Protein AF-A0A945E0B8-F1 (afdb_monomer_lite)

pLDDT: mean 88.01, std 9.59, range [46.0, 95.94]

Structure (mmCIF, N/CA/C/O backbone):
data_AF-A0A945E0B8-F1
#
_entry.id   AF-A0A945E0B8-F1
#
loop_
_atom_site.group_PDB
_atom_site.id
_atom_site.type_symbol
_atom_site.label_atom_id
_atom_site.label_alt_id
_atom_site.label_comp_id
_atom_site.label_asym_id
_atom_site.label_entity_id
_atom_site.label_seq_id
_atom_site.pdbx_PDB_ins_code
_atom_site.Cartn_x
_atom_site.Cartn_y
_atom_site.Cartn_z
_atom_site.occupancy
_atom_site.B_iso_or_equiv
_atom_site.auth_seq_id
_atom_site.auth_comp_id
_atom_site.auth_asym_id
_atom_site.auth_atom_id
_atom_site.pdbx_PDB_model_num
ATOM 1 N N . MET A 1 1 ? 49.056 15.857 -5.421 1.00 46.00 1 MET A N 1
ATOM 2 C CA . MET A 1 1 ? 47.580 15.909 -5.351 1.00 46.00 1 MET A CA 1
ATOM 3 C C . MET A 1 1 ? 47.046 14.936 -6.382 1.00 46.00 1 MET A C 1
ATOM 5 O O . MET A 1 1 ? 47.183 15.202 -7.566 1.00 46.00 1 MET A O 1
ATOM 9 N N . SER A 1 2 ? 46.578 13.768 -5.938 1.00 53.34 2 SER A N 1
ATOM 10 C CA . SER A 1 2 ? 46.000 12.751 -6.823 1.00 53.34 2 SER A CA 1
ATOM 11 C C . SER A 1 2 ? 44.607 13.216 -7.244 1.00 53.34 2 SER A C 1
ATOM 13 O O . SER A 1 2 ? 43.755 13.429 -6.382 1.00 53.34 2 SER A O 1
ATOM 15 N N . LEU A 1 3 ? 44.397 13.436 -8.543 1.00 60.84 3 LEU A N 1
ATOM 16 C CA . LEU A 1 3 ? 43.064 13.638 -9.098 1.00 60.84 3 LEU A CA 1
ATOM 17 C C . LEU A 1 3 ? 42.338 12.292 -9.042 1.00 60.84 3 LEU A C 1
ATOM 19 O O . LEU A 1 3 ? 42.661 11.385 -9.803 1.00 60.84 3 LEU A O 1
ATOM 23 N N . ASN A 1 4 ? 41.370 12.160 -8.137 1.00 64.19 4 ASN A N 1
ATOM 24 C CA . ASN A 1 4 ? 40.417 11.055 -8.173 1.00 64.19 4 ASN A CA 1
ATOM 25 C C . ASN A 1 4 ? 39.566 11.211 -9.440 1.00 64.19 4 ASN A C 1
ATOM 27 O O . ASN A 1 4 ? 38.569 11.930 -9.440 1.00 64.19 4 ASN A O 1
ATOM 31 N N . SER A 1 5 ? 39.995 10.590 -10.538 1.00 77.31 5 SER A N 1
ATOM 32 C CA . SER A 1 5 ? 39.232 10.545 -11.781 1.00 77.31 5 SER A CA 1
ATOM 33 C C . SER A 1 5 ? 38.057 9.590 -11.597 1.00 77.31 5 SER A C 1
ATOM 35 O O . SER A 1 5 ? 38.259 8.388 -11.418 1.00 77.31 5 SER A O 1
ATOM 37 N N . ILE A 1 6 ? 36.838 10.126 -11.616 1.00 82.62 6 ILE A N 1
ATOM 38 C CA . ILE A 1 6 ? 35.613 9.324 -11.657 1.00 82.62 6 ILE A CA 1
ATOM 39 C C . ILE A 1 6 ? 35.595 8.581 -12.999 1.00 82.62 6 ILE A C 1
ATOM 41 O O . ILE A 1 6 ? 35.714 9.204 -14.052 1.00 82.62 6 ILE A O 1
ATOM 45 N N . LEU A 1 7 ? 35.492 7.253 -12.944 1.00 84.38 7 LEU A N 1
ATOM 46 C CA . LEU A 1 7 ? 35.365 6.387 -14.113 1.00 84.38 7 LEU A CA 1
ATOM 47 C C . LEU A 1 7 ? 33.876 6.163 -14.392 1.00 84.38 7 LEU A C 1
ATOM 49 O O . LEU A 1 7 ? 33.188 5.540 -13.585 1.00 84.38 7 LEU A O 1
ATOM 53 N N . GLU A 1 8 ? 33.387 6.668 -15.520 1.00 85.12 8 GLU A N 1
ATOM 54 C CA . GLU A 1 8 ? 32.025 6.408 -15.986 1.00 85.12 8 GLU A CA 1
ATOM 55 C C . GLU A 1 8 ? 32.016 5.108 -16.802 1.00 85.12 8 GLU A C 1
ATOM 57 O O . GLU A 1 8 ? 32.806 4.939 -17.732 1.00 85.12 8 GLU A O 1
ATOM 62 N N . LEU A 1 9 ? 31.175 4.154 -16.401 1.00 89.88 9 LEU A N 1
ATOM 63 C CA . LEU A 1 9 ? 31.052 2.849 -17.049 1.00 89.88 9 LEU A CA 1
ATOM 64 C C . LEU A 1 9 ? 29.826 2.838 -17.957 1.00 89.88 9 LEU A C 1
ATOM 66 O O . LEU A 1 9 ? 28.803 3.426 -17.617 1.00 89.88 9 LEU A O 1
ATOM 70 N N . GLU A 1 10 ? 29.898 2.118 -19.075 1.00 89.88 10 GLU A N 1
ATOM 71 C CA . GLU A 1 10 ? 28.711 1.863 -19.888 1.00 89.88 10 GLU A CA 1
ATOM 72 C C . GLU A 1 10 ? 27.731 0.969 -19.118 1.00 89.88 10 GLU A C 1
ATOM 74 O O . GLU A 1 10 ? 28.073 -0.128 -18.671 1.00 89.88 10 GLU A O 1
ATOM 79 N N . PHE A 1 11 ? 26.490 1.431 -18.980 1.00 87.12 11 PHE A N 1
ATOM 80 C CA . PHE A 1 11 ? 25.390 0.651 -18.426 1.00 87.12 11 PHE A CA 1
ATOM 81 C C . PHE A 1 11 ? 24.123 0.866 -19.246 1.00 87.12 11 PHE A C 1
ATOM 83 O O . PHE A 1 11 ? 23.938 1.886 -19.910 1.00 87.12 11 PHE A O 1
ATOM 90 N N . LYS A 1 12 ? 23.217 -0.108 -19.177 1.00 88.62 12 LYS A N 1
ATOM 91 C CA . LYS A 1 12 ? 21.869 0.004 -19.725 1.00 88.62 12 LYS A CA 1
ATOM 92 C C . LYS A 1 12 ? 20.878 -0.144 -18.584 1.00 88.62 12 LYS A C 1
ATOM 94 O O . LYS A 1 12 ? 20.850 -1.183 -17.929 1.00 88.62 12 LYS A O 1
ATOM 99 N N . THR A 1 13 ? 20.069 0.884 -18.357 1.00 85.75 13 THR A N 1
ATOM 100 C CA . THR A 1 13 ? 18.931 0.782 -17.446 1.00 85.75 13 THR A CA 1
ATOM 101 C C . THR A 1 13 ? 17.788 0.088 -18.157 1.00 85.75 13 THR A C 1
ATOM 103 O O . THR A 1 13 ? 17.619 0.190 -19.377 1.00 85.75 13 THR A O 1
ATOM 106 N N . ASP A 1 14 ? 16.991 -0.633 -17.389 1.00 84.44 14 ASP A N 1
ATOM 107 C CA . ASP A 1 14 ? 15.713 -1.079 -17.883 1.00 84.44 14 ASP A CA 1
ATOM 108 C C . ASP A 1 14 ? 14.683 0.059 -17.737 1.00 84.44 14 ASP A C 1
ATOM 110 O O . ASP A 1 14 ? 15.015 1.232 -17.564 1.00 84.44 14 ASP A O 1
ATOM 114 N N . THR A 1 15 ? 13.415 -0.286 -17.884 1.00 83.12 15 THR A N 1
ATOM 115 C CA . THR A 1 15 ? 12.305 0.667 -17.875 1.00 83.12 15 THR A CA 1
ATOM 116 C C . THR A 1 15 ? 11.736 0.901 -16.461 1.00 83.12 15 THR A C 1
ATOM 118 O O . THR A 1 15 ? 10.722 1.580 -16.335 1.00 83.12 15 THR A O 1
ATOM 121 N N . GLY A 1 16 ? 12.369 0.350 -15.416 1.00 84.88 16 GLY A N 1
ATOM 122 C CA . GLY A 1 16 ? 11.937 0.470 -14.023 1.00 84.88 16 GLY A CA 1
ATOM 123 C C . GLY A 1 16 ? 10.872 -0.546 -13.596 1.00 84.88 16 GLY A C 1
ATOM 124 O O . GLY A 1 16 ? 10.482 -1.435 -14.353 1.00 84.88 16 GLY A O 1
ATOM 125 N N . LEU A 1 17 ? 10.403 -0.423 -12.354 1.00 86.88 17 LEU A N 1
ATOM 126 C CA . LEU A 1 17 ? 9.305 -1.229 -11.807 1.00 86.88 17 LEU A CA 1
ATOM 127 C C . LEU A 1 17 ? 7.942 -0.709 -12.288 1.00 86.88 17 LEU A C 1
ATOM 129 O O . LEU A 1 17 ? 7.820 0.447 -12.680 1.00 86.88 17 LEU A O 1
ATOM 133 N N . GLY A 1 18 ? 6.919 -1.569 -12.264 1.00 88.38 18 GLY A N 1
ATOM 134 C CA . GLY A 1 18 ? 5.535 -1.141 -12.502 1.00 88.38 18 GLY A CA 1
ATOM 135 C C . GLY A 1 18 ? 5.214 -0.744 -13.944 1.00 88.38 18 GLY A C 1
ATOM 136 O O . GLY A 1 18 ? 4.296 0.033 -14.181 1.00 88.38 18 GLY A O 1
ATOM 137 N N . LYS A 1 19 ? 5.960 -1.275 -14.924 1.00 90.44 19 LYS A N 1
ATOM 138 C CA . LYS A 1 19 ? 5.782 -0.981 -16.364 1.00 90.44 19 LYS A CA 1
ATOM 139 C C . LYS A 1 19 ? 4.367 -1.251 -16.873 1.00 90.44 19 LYS A C 1
ATOM 141 O O . LYS A 1 19 ? 3.940 -0.641 -17.846 1.00 90.44 19 LYS A O 1
ATOM 146 N N . ARG A 1 20 ? 3.696 -2.237 -16.276 1.00 91.31 20 ARG A N 1
ATOM 147 C CA . ARG A 1 20 ? 2.331 -2.639 -16.613 1.00 91.31 20 ARG A CA 1
ATOM 148 C C . ARG A 1 20 ? 1.316 -1.976 -15.693 1.00 91.31 20 ARG A C 1
ATOM 150 O O . ARG A 1 20 ? 0.292 -1.536 -16.197 1.00 91.31 20 ARG A O 1
ATOM 157 N N . ALA A 1 21 ? 1.570 -1.989 -14.386 1.00 91.50 21 ALA A N 1
ATOM 158 C CA . ALA A 1 21 ? 0.689 -1.380 -13.400 1.00 91.50 21 ALA A CA 1
ATOM 159 C C . ALA A 1 21 ? 1.429 -1.075 -12.094 1.00 91.50 21 ALA A C 1
ATOM 161 O O . ALA A 1 21 ? 2.307 -1.844 -11.688 1.00 91.50 21 ALA A O 1
ATOM 162 N N . ASN A 1 22 ? 1.019 -0.005 -11.416 1.00 92.62 22 ASN A N 1
ATOM 163 C CA . ASN A 1 22 ? 1.415 0.297 -10.041 1.00 92.62 22 ASN A CA 1
ATOM 164 C C . ASN A 1 22 ? 0.182 0.193 -9.148 1.00 92.62 22 ASN A C 1
ATOM 166 O O . ASN A 1 22 ? -0.750 0.977 -9.286 1.00 92.62 22 ASN A O 1
ATOM 170 N N . ILE A 1 23 ? 0.183 -0.750 -8.210 1.00 92.94 23 ILE A N 1
ATOM 171 C CA . ILE A 1 23 ? -0.945 -0.992 -7.309 1.00 92.94 23 ILE A CA 1
ATOM 172 C C . ILE A 1 23 ? -0.553 -0.530 -5.908 1.00 92.94 23 ILE A C 1
ATOM 174 O O . ILE A 1 23 ? 0.441 -0.995 -5.351 1.00 92.94 23 ILE A O 1
ATOM 178 N N . GLY A 1 24 ? -1.330 0.396 -5.350 1.00 93.25 24 GLY A N 1
ATOM 179 C CA . GLY A 1 24 ? -1.169 0.895 -3.987 1.00 93.25 24 GLY A CA 1
ATOM 180 C C . GLY A 1 24 ? -2.272 0.361 -3.081 1.00 93.25 24 GLY A C 1
ATOM 181 O O . GLY A 1 24 ? -3.448 0.527 -3.391 1.00 93.25 24 GLY A O 1
ATOM 182 N N . ILE A 1 25 ? -1.906 -0.253 -1.956 1.00 94.12 25 ILE A N 1
ATOM 183 C CA . ILE A 1 25 ? -2.863 -0.731 -0.950 1.00 94.12 25 ILE A CA 1
ATOM 184 C C . ILE A 1 25 ? -2.630 -0.054 0.402 1.00 94.12 25 ILE A C 1
ATOM 186 O O . ILE A 1 25 ? -1.494 0.204 0.802 1.00 94.12 25 ILE A O 1
ATOM 190 N N . ILE A 1 26 ? -3.715 0.214 1.126 1.00 95.00 26 ILE A N 1
ATOM 191 C CA . ILE A 1 26 ? -3.666 0.654 2.522 1.00 95.00 26 ILE A CA 1
ATOM 192 C C . ILE A 1 26 ? -4.173 -0.505 3.373 1.00 95.00 26 ILE A C 1
ATOM 194 O O . ILE A 1 26 ? -5.325 -0.911 3.239 1.00 95.00 26 ILE A O 1
ATOM 198 N N . VAL A 1 27 ? -3.312 -1.040 4.236 1.00 95.38 27 VAL A N 1
ATOM 199 C CA . VAL A 1 27 ? -3.633 -2.174 5.118 1.00 95.38 27 VAL A CA 1
ATOM 200 C C . VAL A 1 27 ? -3.675 -1.733 6.578 1.00 95.38 27 VAL A C 1
ATOM 202 O O . VAL A 1 27 ? -3.119 -0.694 6.946 1.00 95.38 27 VAL A O 1
ATOM 205 N N . LEU A 1 28 ? -4.347 -2.503 7.431 1.00 94.06 28 LEU A N 1
ATOM 206 C CA . LEU A 1 28 ? -4.401 -2.201 8.861 1.00 94.06 28 LEU A CA 1
ATOM 207 C C . LEU A 1 28 ? -3.020 -2.391 9.498 1.00 94.06 28 LEU A C 1
ATOM 209 O O . LEU A 1 28 ? -2.257 -3.272 9.112 1.00 94.06 28 LEU A O 1
ATOM 213 N N . ARG A 1 29 ? -2.700 -1.587 10.515 1.00 92.44 29 ARG A N 1
ATOM 214 C CA . ARG A 1 29 ? -1.424 -1.657 11.243 1.00 92.44 29 ARG A CA 1
ATOM 215 C C . ARG A 1 29 ? -1.135 -3.047 11.806 1.00 92.44 29 ARG A C 1
ATOM 217 O O . ARG A 1 29 ? 0.029 -3.429 11.873 1.00 92.44 29 ARG A O 1
ATOM 224 N N . THR A 1 30 ? -2.166 -3.756 12.251 1.00 91.19 30 THR A N 1
ATOM 225 C CA . THR A 1 30 ? -2.031 -5.098 12.827 1.00 91.19 30 THR A CA 1
ATOM 226 C C . THR A 1 30 ? -2.157 -6.223 11.806 1.00 91.19 30 THR A C 1
ATOM 228 O O . THR A 1 30 ? -1.999 -7.378 12.194 1.00 91.19 30 THR A O 1
ATOM 231 N N . ASP A 1 31 ? -2.474 -5.921 10.544 1.00 92.19 31 ASP A N 1
ATOM 232 C CA . ASP A 1 31 ? -2.546 -6.947 9.505 1.00 92.19 31 ASP A CA 1
ATOM 233 C C . ASP A 1 31 ? -1.143 -7.493 9.206 1.00 92.19 31 ASP A C 1
ATOM 235 O O . ASP A 1 31 ? -0.149 -6.765 9.261 1.00 92.19 31 ASP A O 1
ATOM 239 N N . GLN A 1 32 ? -1.065 -8.798 8.971 1.00 89.69 32 GLN A N 1
ATOM 240 C CA . GLN A 1 32 ? 0.179 -9.505 8.653 1.00 89.69 32 GLN A CA 1
ATOM 241 C C . GLN A 1 32 ? 0.014 -10.450 7.459 1.00 89.69 32 GLN A C 1
ATOM 243 O O . GLN A 1 32 ? 0.980 -11.100 7.055 1.00 89.69 32 GLN A O 1
ATOM 248 N N . THR A 1 33 ? -1.202 -10.582 6.927 1.00 93.81 33 THR A N 1
ATOM 249 C CA . THR A 1 33 ? -1.538 -11.575 5.906 1.00 93.81 33 THR A CA 1
ATOM 250 C C . THR A 1 33 ? -1.689 -10.921 4.549 1.00 93.81 33 THR A C 1
ATOM 252 O O . THR A 1 33 ? -1.171 -11.456 3.570 1.00 93.81 33 THR A O 1
ATOM 255 N N . LEU A 1 34 ? -2.323 -9.746 4.480 1.00 94.31 34 LEU A N 1
ATOM 256 C CA . LEU A 1 34 ? -2.647 -9.112 3.205 1.00 94.31 34 LEU A CA 1
ATOM 257 C C . LEU A 1 34 ? -1.393 -8.787 2.395 1.00 94.31 34 LEU A C 1
ATOM 259 O O . LEU A 1 34 ? -1.350 -9.078 1.205 1.00 94.31 34 LEU A O 1
ATOM 263 N N . GLU A 1 35 ? -0.332 -8.261 3.002 1.00 93.00 35 GLU A N 1
ATOM 264 C CA . GLU A 1 35 ? 0.893 -7.957 2.258 1.00 93.00 35 GLU A CA 1
ATOM 265 C C . GLU A 1 35 ? 1.506 -9.214 1.630 1.00 93.00 35 GLU A C 1
ATOM 267 O O . GLU A 1 35 ? 1.985 -9.169 0.496 1.00 93.00 35 GLU A O 1
ATOM 272 N N . HIS A 1 36 ? 1.467 -10.341 2.344 1.00 93.19 36 HIS A N 1
ATOM 273 C CA . HIS A 1 36 ? 1.983 -11.612 1.846 1.00 93.19 36 HIS A CA 1
ATOM 274 C C . HIS A 1 36 ? 1.087 -12.205 0.751 1.00 93.19 36 HIS A C 1
ATOM 276 O O . HIS A 1 36 ? 1.577 -12.672 -0.278 1.00 93.19 36 HIS A O 1
ATOM 282 N N . GLU A 1 37 ? -0.228 -12.180 0.947 1.00 95.75 37 GLU A N 1
ATOM 283 C CA . GLU A 1 37 ? -1.198 -12.702 -0.014 1.00 95.75 37 GLU A CA 1
ATOM 284 C C . GLU A 1 37 ? -1.191 -11.896 -1.313 1.00 95.75 37 GLU A C 1
ATOM 286 O O . GLU A 1 37 ? -1.107 -12.482 -2.391 1.00 95.75 37 GLU A O 1
ATOM 291 N N . PHE A 1 38 ? -1.196 -10.563 -1.230 1.00 94.56 38 PHE A N 1
ATOM 292 C CA . PHE A 1 38 ? -1.148 -9.695 -2.404 1.00 94.56 38 PHE A CA 1
ATOM 293 C C . PHE A 1 38 ? 0.192 -9.773 -3.133 1.00 94.56 38 PHE A C 1
ATOM 295 O O . PHE A 1 38 ? 0.197 -9.718 -4.360 1.00 94.56 38 PHE A O 1
ATOM 302 N N . ALA A 1 39 ? 1.311 -9.955 -2.422 1.00 92.12 39 ALA A N 1
ATOM 303 C CA . ALA A 1 39 ? 2.602 -10.179 -3.069 1.00 92.12 39 ALA A CA 1
ATOM 304 C C . ALA A 1 39 ? 2.592 -11.444 -3.940 1.00 92.12 39 ALA A C 1
ATOM 306 O O . ALA A 1 39 ? 3.118 -11.418 -5.045 1.00 92.12 39 ALA A O 1
ATOM 307 N N . ASN A 1 40 ? 1.953 -12.523 -3.476 1.00 94.50 40 ASN A N 1
ATOM 308 C CA . ASN A 1 40 ? 1.815 -13.750 -4.264 1.00 94.50 40 ASN A CA 1
ATOM 309 C C . ASN A 1 40 ? 0.763 -13.616 -5.377 1.00 94.50 40 ASN A C 1
ATOM 311 O O . ASN A 1 40 ? 0.979 -14.069 -6.497 1.00 94.50 40 ASN A O 1
ATOM 315 N N . LEU A 1 41 ? -0.387 -13.003 -5.084 1.00 94.94 41 LEU A N 1
ATOM 316 C CA . LEU A 1 41 ? -1.494 -12.861 -6.034 1.00 94.94 41 LEU A CA 1
ATOM 317 C C . LEU A 1 41 ? -1.137 -11.945 -7.212 1.00 94.94 41 LEU A C 1
ATOM 319 O O . LEU A 1 41 ? -1.580 -12.177 -8.337 1.00 94.94 41 LEU A O 1
ATOM 323 N N . LEU A 1 42 ? -0.363 -10.892 -6.944 1.00 94.00 42 LEU A N 1
ATOM 324 C CA . LEU A 1 42 ? 0.029 -9.873 -7.915 1.00 94.00 42 LEU A CA 1
ATOM 325 C C . LEU A 1 42 ? 1.456 -10.065 -8.437 1.00 94.00 42 LEU A C 1
ATOM 327 O O . LEU A 1 42 ? 1.986 -9.135 -9.049 1.00 94.00 42 LEU A O 1
ATOM 331 N N . ASP A 1 43 ? 2.050 -11.251 -8.259 1.00 94.12 43 ASP A N 1
ATOM 332 C CA . ASP A 1 43 ? 3.316 -11.638 -8.898 1.00 94.12 43 ASP A CA 1
ATOM 333 C C . ASP A 1 43 ? 3.115 -11.851 -10.410 1.00 94.12 43 ASP A C 1
ATOM 335 O O . ASP A 1 43 ? 3.130 -12.952 -10.962 1.00 94.12 43 ASP A O 1
ATOM 339 N N . LEU A 1 44 ? 2.817 -10.748 -11.088 1.00 94.31 44 LEU A N 1
ATOM 340 C CA . LEU A 1 44 ? 2.513 -10.661 -12.501 1.00 94.31 44 LEU A CA 1
ATOM 341 C C . LEU A 1 44 ? 3.588 -9.815 -13.173 1.00 94.31 44 LEU A C 1
ATOM 343 O O . LEU A 1 44 ? 3.992 -8.763 -12.672 1.00 94.31 44 LEU A O 1
ATOM 347 N N . ALA A 1 45 ? 4.003 -10.232 -14.367 1.00 94.00 45 ALA A N 1
ATOM 348 C CA . ALA A 1 45 ? 5.046 -9.540 -15.111 1.00 94.00 45 ALA A CA 1
ATOM 349 C C . ALA A 1 45 ? 4.730 -8.039 -15.288 1.00 94.00 45 ALA A C 1
ATOM 351 O O . ALA A 1 45 ? 3.717 -7.653 -15.879 1.00 94.00 45 ALA A O 1
ATOM 352 N N . GLY A 1 46 ? 5.635 -7.195 -14.783 1.00 91.62 46 GLY A N 1
ATOM 353 C CA . GLY A 1 46 ? 5.559 -5.738 -14.899 1.00 91.62 46 GLY A CA 1
ATOM 354 C C . GLY A 1 46 ? 4.606 -5.045 -13.921 1.00 91.62 46 GLY A C 1
ATOM 355 O O . GLY A 1 46 ? 4.434 -3.835 -14.051 1.00 91.62 46 GLY A O 1
ATOM 356 N N . VAL A 1 47 ? 3.993 -5.758 -12.974 1.00 93.12 47 VAL A N 1
ATOM 357 C CA . VAL A 1 47 ? 3.178 -5.158 -11.905 1.00 93.12 47 VAL A CA 1
ATOM 358 C C . VAL A 1 47 ? 4.065 -4.849 -10.702 1.00 93.12 47 VAL A C 1
ATOM 360 O O . VAL A 1 47 ? 4.892 -5.668 -10.312 1.00 93.12 47 VAL A O 1
ATOM 363 N N . ALA A 1 48 ? 3.913 -3.660 -10.126 1.00 93.19 48 ALA A N 1
ATOM 364 C CA . ALA A 1 48 ? 4.547 -3.288 -8.868 1.00 93.19 48 ALA A CA 1
ATOM 365 C C . ALA A 1 48 ? 3.487 -3.084 -7.786 1.00 93.19 48 ALA A C 1
ATOM 367 O O . ALA A 1 48 ? 2.459 -2.451 -8.026 1.00 93.19 48 ALA A O 1
ATOM 368 N N . LEU A 1 49 ? 3.759 -3.617 -6.596 1.00 93.69 49 LEU A N 1
ATOM 369 C CA . LEU A 1 49 ? 2.894 -3.515 -5.427 1.00 93.69 49 LEU A CA 1
ATOM 370 C C . LEU A 1 49 ? 3.544 -2.613 -4.376 1.00 93.69 49 LEU A C 1
ATOM 372 O O . LEU A 1 49 ? 4.690 -2.824 -3.980 1.00 93.69 49 LEU A O 1
ATOM 376 N N . TYR A 1 50 ? 2.780 -1.642 -3.894 1.00 93.81 50 TYR A N 1
ATOM 377 C CA . TYR A 1 50 ? 3.151 -0.722 -2.829 1.00 93.81 50 TYR A CA 1
ATOM 378 C C . TYR A 1 50 ? 2.112 -0.803 -1.720 1.00 93.81 50 TYR A C 1
ATOM 380 O O . TYR A 1 50 ? 0.920 -0.943 -1.991 1.00 93.81 50 TYR A O 1
ATOM 388 N N . HIS A 1 51 ? 2.550 -0.690 -0.469 1.00 94.75 51 HIS A N 1
ATOM 389 C CA . HIS A 1 51 ? 1.639 -0.670 0.667 1.00 94.75 51 HIS A CA 1
ATOM 390 C C . HIS A 1 51 ? 1.991 0.441 1.649 1.00 94.75 51 HIS A C 1
ATOM 392 O O . HIS A 1 51 ? 3.163 0.741 1.886 1.00 94.75 51 HIS A O 1
ATOM 398 N N . SER A 1 52 ? 0.965 1.013 2.265 1.00 95.94 52 SER A N 1
ATOM 399 C CA . SER A 1 52 ? 1.083 1.816 3.477 1.00 95.94 52 SER A CA 1
ATOM 400 C C . SER A 1 52 ? 0.148 1.260 4.550 1.00 95.94 52 SER A C 1
ATOM 402 O O . SER A 1 52 ? -0.731 0.443 4.270 1.00 95.94 52 SER A O 1
ATOM 404 N N . ARG A 1 53 ? 0.376 1.648 5.808 1.00 95.06 53 ARG A N 1
ATOM 405 C CA . ARG A 1 53 ? -0.405 1.148 6.945 1.00 95.06 53 ARG A CA 1
ATOM 406 C C . ARG A 1 53 ? -1.200 2.266 7.593 1.00 95.06 53 ARG A C 1
ATOM 408 O O . ARG A 1 53 ? -0.645 3.326 7.876 1.00 95.06 53 ARG A O 1
ATOM 415 N N . ILE A 1 54 ? -2.465 1.992 7.890 1.00 94.94 54 ILE A N 1
ATOM 416 C CA . ILE A 1 54 ? -3.328 2.866 8.684 1.00 94.94 54 ILE A CA 1
ATOM 417 C C . ILE A 1 54 ? -3.417 2.351 10.130 1.00 94.94 54 ILE A C 1
ATOM 419 O O . ILE A 1 54 ? -3.506 1.137 10.336 1.00 94.94 54 ILE A O 1
ATOM 423 N N . PRO A 1 55 ? -3.369 3.223 11.156 1.00 91.81 55 PRO A N 1
ATOM 424 C CA . PRO A 1 55 ? -3.684 2.817 12.523 1.00 91.81 55 PRO A CA 1
ATOM 425 C C . PRO A 1 55 ? -5.059 2.141 12.603 1.00 91.81 55 PRO A C 1
ATOM 427 O O . PRO A 1 55 ? -6.004 2.554 11.934 1.00 91.81 55 PRO A O 1
ATOM 430 N N . 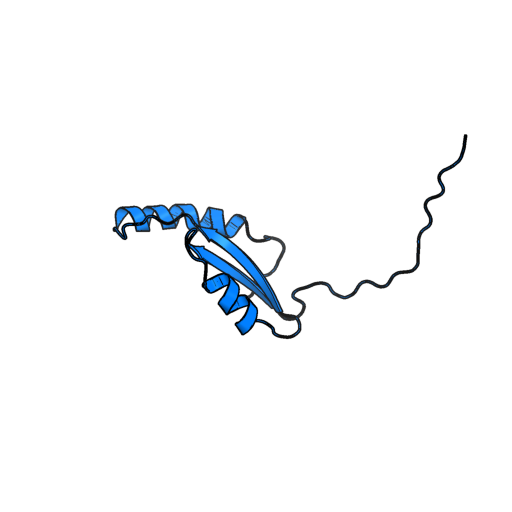ASN A 1 56 ? -5.176 1.116 13.442 1.00 89.62 56 ASN A N 1
ATOM 431 C CA . ASN A 1 56 ? -6.447 0.478 13.755 1.00 89.62 56 ASN A CA 1
ATOM 432 C C . ASN A 1 56 ? -6.549 0.238 15.259 1.00 89.62 56 ASN A C 1
ATOM 434 O O . ASN A 1 56 ? -5.552 -0.079 15.908 1.00 89.62 56 ASN A O 1
ATOM 438 N N . GLU A 1 57 ? -7.760 0.380 15.785 1.00 85.44 57 GLU A N 1
ATOM 439 C CA . GLU A 1 57 ? -8.081 0.063 17.175 1.00 85.44 57 GLU A CA 1
ATOM 440 C C . GLU A 1 57 ? -8.523 -1.399 17.304 1.00 85.44 57 GLU A C 1
ATOM 442 O O . GLU A 1 57 ? -9.013 -1.993 16.340 1.00 85.44 57 GLU A O 1
ATOM 447 N N . MET A 1 58 ? -8.359 -1.990 18.495 1.00 84.12 58 MET A N 1
ATOM 448 C CA . MET A 1 58 ? -8.819 -3.366 18.753 1.00 84.12 58 MET A CA 1
ATOM 449 C C . MET A 1 58 ? -10.346 -3.487 18.712 1.00 84.12 58 MET A C 1
ATOM 451 O O . MET A 1 58 ? -10.872 -4.505 18.268 1.00 84.12 58 MET A O 1
ATOM 455 N N . GLU A 1 59 ? -11.060 -2.460 19.173 1.00 86.62 59 GLU A N 1
ATOM 456 C CA . GLU A 1 59 ? -12.520 -2.453 19.200 1.00 86.62 59 GLU A CA 1
ATOM 457 C C . GLU A 1 59 ? -13.095 -1.667 18.023 1.00 86.62 59 GLU A C 1
ATOM 459 O O . GLU A 1 59 ? -12.814 -0.479 17.830 1.00 86.62 59 GLU A O 1
ATOM 464 N N . VAL A 1 60 ? -13.970 -2.327 17.262 1.00 88.00 60 VAL A N 1
ATOM 465 C CA . VAL A 1 60 ? -14.697 -1.710 16.153 1.00 88.00 60 VAL A CA 1
ATOM 466 C C . VAL A 1 60 ? -15.920 -0.980 16.703 1.00 88.00 60 VAL A C 1
ATOM 468 O O . VAL A 1 60 ? -16.986 -1.560 16.908 1.00 88.00 60 VAL A O 1
ATOM 471 N N . THR A 1 61 ? -15.765 0.320 16.932 1.00 90.75 61 THR A N 1
ATOM 472 C CA . THR A 1 61 ? -16.849 1.230 17.317 1.00 90.75 61 THR A CA 1
ATOM 473 C C . THR A 1 61 ? -17.052 2.289 16.236 1.00 90.75 61 THR A C 1
ATOM 475 O O . THR A 1 61 ? -16.167 2.544 15.418 1.00 90.75 61 THR A O 1
ATOM 478 N N . LYS A 1 62 ? -18.222 2.942 16.219 1.00 90.94 62 LYS A N 1
ATOM 479 C CA . LYS A 1 62 ? -18.490 4.041 15.271 1.00 90.94 62 LYS A CA 1
ATOM 480 C C . LYS A 1 62 ? -17.480 5.180 15.409 1.00 90.94 62 LYS A C 1
ATOM 482 O O . LYS A 1 62 ? -17.078 5.759 14.409 1.00 90.94 62 LYS A O 1
ATOM 487 N N . GLU A 1 63 ? -17.089 5.487 16.641 1.00 89.94 63 GLU A N 1
ATOM 488 C CA . GLU A 1 63 ? -16.116 6.534 16.945 1.00 89.94 63 GLU A CA 1
ATOM 489 C C . GLU A 1 63 ? -14.726 6.178 16.408 1.00 89.94 63 GLU A C 1
ATOM 491 O O . GLU A 1 63 ? -14.118 6.978 15.699 1.00 89.94 63 GLU A O 1
ATOM 496 N N . ASN A 1 64 ? -14.264 4.948 16.648 1.00 87.31 64 ASN A N 1
ATOM 497 C CA . ASN A 1 64 ? -12.957 4.496 16.171 1.00 87.31 64 ASN A CA 1
ATOM 498 C C . ASN A 1 64 ? -12.900 4.435 14.638 1.00 87.31 64 ASN A C 1
ATOM 500 O O . ASN A 1 64 ? -11.918 4.869 14.041 1.00 87.31 64 ASN A O 1
ATOM 504 N N . LEU A 1 65 ? -13.975 3.982 13.984 1.00 89.50 65 LEU A N 1
ATOM 505 C CA . LEU A 1 65 ? -14.079 4.003 12.521 1.00 89.50 65 LEU A CA 1
ATOM 506 C C . LEU A 1 65 ? -14.067 5.432 11.957 1.00 89.50 65 LEU A C 1
ATOM 508 O O . LEU A 1 65 ? -13.412 5.687 10.950 1.00 89.50 65 LEU A O 1
ATOM 512 N N . ALA A 1 66 ? -14.737 6.381 12.616 1.00 89.75 66 ALA A N 1
ATOM 513 C CA . ALA A 1 66 ? -14.703 7.786 12.211 1.00 89.75 66 ALA A CA 1
ATOM 514 C C . ALA A 1 66 ? -13.302 8.407 12.366 1.00 89.75 66 ALA A C 1
ATOM 516 O O . ALA A 1 66 ? -12.927 9.302 11.611 1.00 89.75 66 ALA A O 1
ATOM 517 N N . ASN A 1 67 ? -12.495 7.928 13.316 1.00 88.56 67 ASN A N 1
ATOM 518 C CA . ASN A 1 67 ? -11.097 8.345 13.422 1.00 88.56 67 ASN A CA 1
ATOM 519 C C . ASN A 1 67 ? -10.249 7.799 12.266 1.00 88.56 67 ASN A C 1
ATOM 521 O O . ASN A 1 67 ? -9.413 8.533 11.743 1.00 88.56 67 ASN A O 1
ATOM 525 N N . MET A 1 68 ? -10.512 6.576 11.793 1.00 91.19 68 MET A N 1
ATOM 526 C CA . MET A 1 6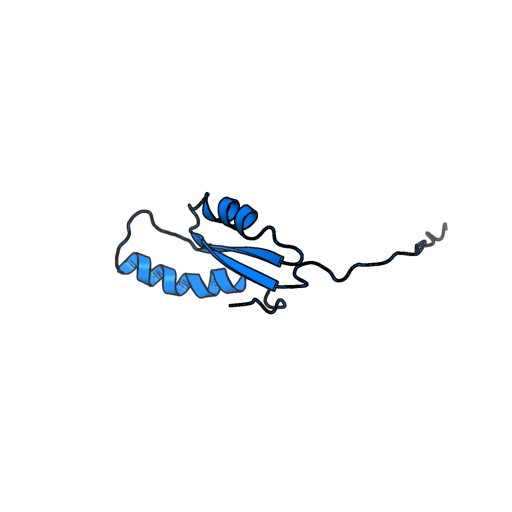8 ? -9.823 6.024 10.619 1.00 91.19 68 MET A CA 1
ATOM 527 C C . MET A 1 68 ? -10.044 6.872 9.357 1.00 91.19 68 MET A C 1
ATOM 529 O O . MET A 1 68 ? -9.125 7.009 8.555 1.00 91.19 68 MET A O 1
ATOM 533 N N . GLU A 1 69 ? -11.210 7.508 9.196 1.00 91.50 69 GLU A N 1
ATOM 534 C CA . GLU A 1 69 ? -11.469 8.430 8.077 1.00 91.50 69 GLU A CA 1
ATOM 535 C C . GLU A 1 69 ? -10.436 9.568 8.005 1.00 91.50 69 GLU A C 1
ATOM 537 O O . GLU A 1 69 ? -9.992 9.940 6.921 1.00 91.50 69 GLU A O 1
ATOM 542 N N . LYS A 1 70 ? -9.995 10.081 9.159 1.00 91.69 70 LYS A N 1
ATOM 543 C CA . LYS A 1 70 ? -8.996 11.159 9.243 1.00 91.69 70 LYS A CA 1
ATOM 544 C C . LYS A 1 70 ? -7.576 10.668 8.963 1.00 91.69 70 LYS A C 1
ATOM 546 O O . LYS 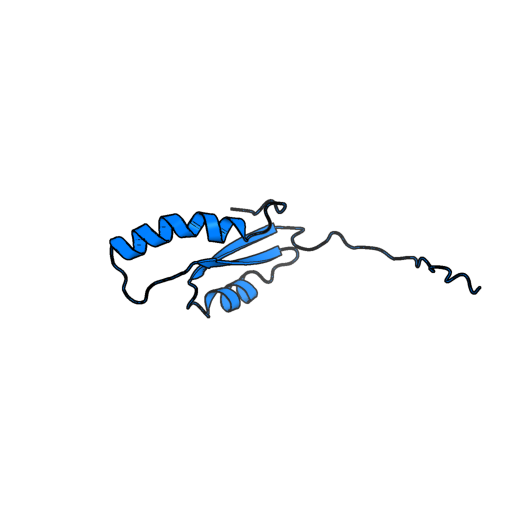A 1 70 ? -6.755 11.429 8.459 1.00 91.69 70 LYS A O 1
ATOM 551 N N . GLU A 1 71 ? -7.295 9.409 9.281 1.00 94.12 71 GLU A N 1
ATOM 552 C CA . GLU A 1 71 ? -5.980 8.787 9.098 1.00 94.12 71 GLU A CA 1
ATOM 553 C C . GLU A 1 71 ? -5.765 8.273 7.665 1.00 94.12 71 GLU A C 1
ATOM 555 O O . GLU A 1 71 ? -4.630 8.214 7.188 1.00 94.12 71 GLU A O 1
ATOM 560 N N . LEU A 1 72 ? -6.842 7.940 6.943 1.00 93.94 72 LEU A N 1
ATOM 561 C CA . LEU A 1 72 ? -6.786 7.444 5.563 1.00 93.94 72 LEU A CA 1
ATOM 562 C C . LEU A 1 72 ? -5.991 8.367 4.617 1.00 93.94 72 LEU A C 1
ATOM 564 O O . LEU A 1 72 ? -5.090 7.863 3.942 1.00 93.94 72 LEU A O 1
ATOM 568 N N . PRO A 1 73 ? -6.229 9.695 4.572 1.00 93.81 73 PRO A N 1
ATOM 569 C CA . PRO A 1 73 ? -5.439 10.602 3.739 1.00 93.81 73 PRO A CA 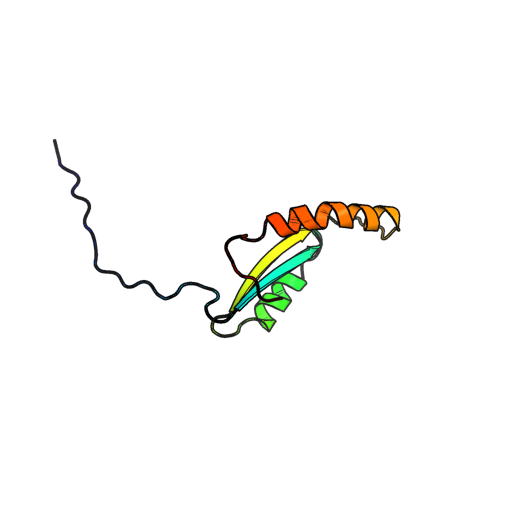1
ATOM 570 C C . PRO A 1 73 ? -3.948 10.617 4.092 1.00 93.81 73 PRO A C 1
ATOM 572 O O . PRO A 1 73 ? -3.110 10.737 3.202 1.00 93.81 73 PRO A O 1
ATOM 575 N N . VAL A 1 74 ? -3.605 10.472 5.377 1.00 94.62 74 VAL A N 1
ATOM 576 C CA . VAL A 1 74 ? -2.209 10.440 5.837 1.00 94.62 74 VAL A CA 1
ATOM 577 C C . VAL A 1 74 ? -1.527 9.167 5.345 1.00 94.62 74 VAL A C 1
ATOM 579 O O . VAL A 1 74 ? -0.440 9.236 4.776 1.00 94.62 74 VAL A O 1
ATOM 582 N N . ALA A 1 75 ? -2.180 8.012 5.496 1.00 95.25 75 ALA A N 1
ATOM 583 C CA 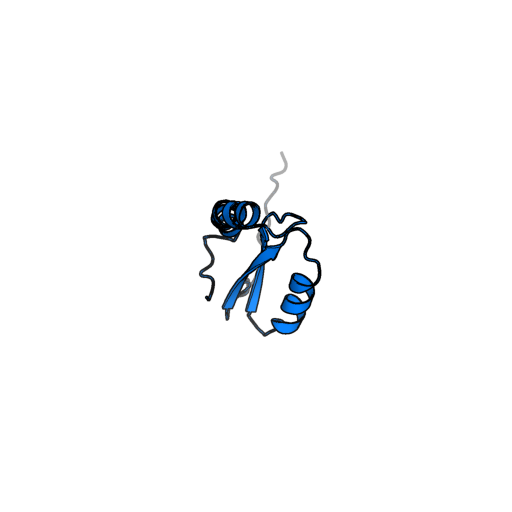. ALA A 1 75 ? -1.670 6.745 4.983 1.00 95.25 75 ALA A CA 1
ATOM 584 C C . ALA A 1 75 ? -1.550 6.753 3.448 1.00 95.25 75 ALA A C 1
ATOM 586 O O . ALA A 1 75 ? -0.560 6.256 2.909 1.00 95.25 75 ALA A O 1
ATOM 587 N N . ALA A 1 76 ? -2.511 7.353 2.742 1.00 93.75 76 ALA A N 1
ATOM 588 C CA . ALA A 1 76 ? -2.460 7.509 1.291 1.00 93.75 76 ALA A CA 1
ATOM 589 C C . ALA A 1 76 ? -1.281 8.392 0.847 1.00 93.75 76 ALA A C 1
ATOM 591 O O . ALA A 1 76 ? -0.595 8.055 -0.113 1.00 93.75 76 ALA A O 1
ATOM 592 N N . ALA A 1 77 ? -0.989 9.476 1.573 1.00 93.62 77 ALA A N 1
ATOM 593 C CA . ALA A 1 77 ? 0.120 10.382 1.264 1.00 93.62 77 ALA A CA 1
ATOM 594 C C . ALA A 1 77 ? 1.516 9.749 1.436 1.00 93.62 77 ALA A C 1
ATOM 596 O O . ALA A 1 77 ? 2.494 10.280 0.910 1.00 93.62 77 ALA A O 1
ATOM 597 N N . LEU A 1 78 ? 1.625 8.628 2.161 1.00 94.19 78 LEU A N 1
ATOM 598 C CA . LEU A 1 78 ? 2.870 7.856 2.261 1.00 94.19 78 LEU A CA 1
ATOM 599 C C . LEU A 1 78 ? 3.154 7.028 1.003 1.00 94.19 78 LEU A C 1
ATOM 601 O O . LEU A 1 78 ? 4.295 6.613 0.794 1.00 94.19 78 LEU A O 1
ATOM 605 N N . LEU A 1 79 ? 2.140 6.771 0.172 1.00 93.31 79 LEU A N 1
ATOM 606 C CA . LEU A 1 79 ? 2.354 6.142 -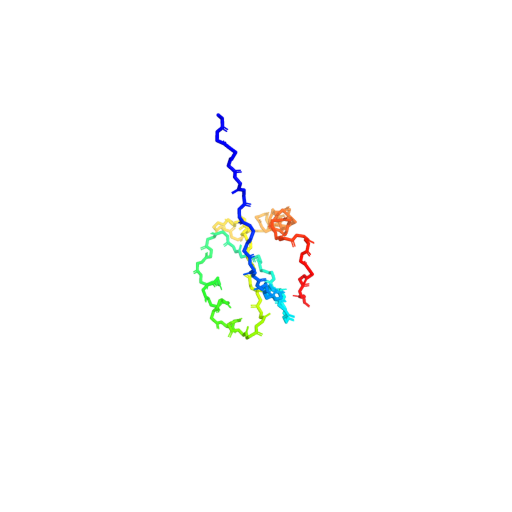1.122 1.00 93.31 79 LEU A CA 1
ATOM 607 C C . LEU A 1 79 ? 3.020 7.153 -2.076 1.00 93.31 79 LEU A C 1
ATOM 609 O O . LEU A 1 79 ? 2.696 8.342 -2.040 1.00 93.31 79 LEU A O 1
ATOM 613 N N . PRO A 1 80 ? 3.955 6.714 -2.936 1.00 86.88 80 PRO A N 1
ATOM 614 C CA . PRO A 1 80 ? 4.640 7.604 -3.869 1.00 86.88 80 PRO A CA 1
ATOM 615 C C . PRO A 1 80 ? 3.689 8.408 -4.773 1.00 86.88 80 PRO A C 1
ATOM 617 O O . PRO A 1 80 ? 3.177 7.898 -5.763 1.00 86.88 80 PRO A O 1
ATOM 620 N N . ALA A 1 81 ? 3.517 9.702 -4.492 1.00 75.44 81 ALA A N 1
ATOM 621 C CA . ALA A 1 81 ? 2.616 10.582 -5.249 1.00 75.44 81 ALA A CA 1
ATOM 622 C C . ALA A 1 81 ? 2.992 10.750 -6.735 1.00 75.44 81 ALA A C 1
ATOM 624 O O . ALA A 1 81 ? 2.171 11.174 -7.542 1.00 75.44 81 ALA A O 1
ATOM 625 N N . LEU A 1 82 ? 4.243 10.443 -7.093 1.00 75.12 82 LEU A N 1
ATOM 626 C CA . LEU A 1 82 ? 4.740 10.488 -8.471 1.00 75.12 82 LEU A CA 1
ATOM 627 C C . LEU A 1 82 ? 4.350 9.251 -9.290 1.00 75.12 82 LEU A C 1
ATOM 629 O O . LEU A 1 82 ? 4.560 9.246 -10.501 1.00 75.12 82 LEU A O 1
ATOM 633 N N . PHE A 1 83 ? 3.834 8.199 -8.653 1.00 76.81 83 PHE A N 1
ATOM 634 C CA . PHE A 1 83 ? 3.362 7.019 -9.363 1.00 76.81 83 PHE A CA 1
ATOM 635 C C . PHE A 1 83 ? 1.887 7.212 -9.703 1.00 76.81 83 PHE A C 1
ATOM 637 O O . PHE A 1 83 ? 1.057 7.459 -8.830 1.00 76.81 83 PHE A O 1
ATOM 644 N N . ASN A 1 84 ? 1.558 7.091 -10.989 1.00 75.88 84 ASN A N 1
ATOM 645 C CA . ASN A 1 84 ? 0.175 6.901 -11.401 1.00 75.88 84 ASN A CA 1
ATOM 646 C C . ASN A 1 84 ? -0.238 5.503 -10.941 1.00 75.88 84 ASN A C 1
ATOM 648 O O . ASN A 1 84 ? 0.092 4.517 -11.600 1.00 75.88 84 ASN A O 1
ATOM 652 N N . PHE A 1 85 ? -0.886 5.430 -9.781 1.00 78.56 85 PHE A N 1
ATOM 653 C CA . PHE A 1 85 ? -1.478 4.191 -9.306 1.00 78.56 85 PHE A CA 1
ATOM 654 C C . PHE A 1 85 ? -2.719 3.859 -10.127 1.00 78.56 85 PHE A C 1
ATOM 656 O O . PHE A 1 85 ? -3.552 4.729 -10.391 1.00 78.56 85 PHE A O 1
ATOM 663 N N . ASP A 1 86 ? -2.832 2.593 -10.506 1.00 69.19 86 ASP A N 1
ATOM 664 C CA . ASP A 1 86 ? -4.013 2.047 -11.155 1.00 69.19 86 ASP A CA 1
ATOM 665 C C . ASP A 1 86 ? -5.041 1.701 -10.064 1.00 69.19 86 ASP A C 1
ATOM 667 O O . ASP A 1 86 ? -4.744 0.922 -9.153 1.00 69.19 86 ASP A O 1
ATOM 671 N N . VAL A 1 87 ? -6.220 2.333 -10.134 1.00 58.34 87 VAL A N 1
ATOM 672 C CA . VAL A 1 87 ? -7.361 2.169 -9.206 1.00 58.34 87 VAL A CA 1
ATOM 673 C C . VAL A 1 87 ? -8.498 1.373 -9.823 1.00 58.34 87 VAL A C 1
ATOM 675 O O . VAL A 1 87 ? -8.782 1.578 -11.025 1.00 58.34 87 VAL A O 1
#

Sequence (87 aa):
MSLNSILELEFKTDTGLGKRANIGIIVLRTDQTLEHEFANLLDLAGVALYHSRIPNEMEVTKENLANMEKELPVAAALLPALFNFDV

Radius of gyration: 19.69 Å; chains: 1; bounding box: 66×30×39 Å

Secondary structure (DSSP, 8-state):
-------PPP------S-SSEEEEEEEETT--SHHHHHHHHT--TTEEEEEEEE---SS--HHHHHHHHHHHHHHHHTS-TTS----

Foldseek 3Di:
DDPPDDDDDDDDDDPDAQQPFEAEEEEEPPDDVVVVVCCVVVPDPRYHYHYFYFYADPDDDPVRVVVSVVRVVVRVVVPPPPDPHDD